Protein AF-A0A2M7BS06-F1 (afdb_monomer)

Solvent-accessible surface area (backbone atoms only — not comparable to full-atom values): 5700 Å² total; per-residue (Å²): 143,81,78,93,76,73,92,83,80,41,84,64,58,52,50,54,50,49,54,50,51,53,50,50,52,52,50,48,50,52,52,51,48,49,60,63,60,63,70,74,77,88,78,79,73,87,76,74,92,60,97,73,67,85,65,60,63,52,39,59,52,53,51,50,53,49,52,52,36,43,75,70,62,78,42,54,73,68,59,48,52,51,54,53,46,60,57,71,75,111

Secondary structure (DSSP, 8-state):
-----STTS-HHHHHHHHHHHHHHHHHHHHHHHHHHHTTSSS-----------THHHHHHHHHHHHHHHHHHTSS-HHHHHHHHHHHH--

Sequence (90 aa):
MYSPMSFWSGGFISLLANILVWGIIIYLVIHIVRKMSGSHHGGCCGMHDHDRTESERDDSYYLNIAKERYAKGEIDKKQFEELKKDLIEK

pLDDT: mean 71.08, std 17.2, range [36.91, 94.69]

Structure (mmCIF, N/CA/C/O backbone):
data_AF-A0A2M7BS06-F1
#
_entry.id   AF-A0A2M7BS06-F1
#
loop_
_atom_site.group_PDB
_atom_site.id
_atom_site.type_symbol
_atom_site.label_atom_id
_atom_site.label_alt_id
_atom_site.label_comp_id
_atom_site.label_asym_id
_atom_site.label_entity_id
_atom_site.label_seq_id
_atom_site.pdbx_PDB_ins_code
_atom_site.Cartn_x
_atom_site.Cartn_y
_atom_site.Cartn_z
_atom_site.occupancy
_atom_site.B_iso_or_equiv
_atom_site.auth_seq_id
_atom_site.auth_comp_id
_atom_site.auth_asym_id
_atom_site.auth_atom_id
_atom_site.pdbx_PDB_model_num
ATOM 1 N N . MET A 1 1 ? 3.620 27.542 -26.958 1.00 44.59 1 MET A N 1
ATOM 2 C CA . MET A 1 1 ? 4.836 26.741 -27.206 1.00 44.59 1 MET A CA 1
ATOM 3 C C . MET A 1 1 ? 4.690 25.394 -26.512 1.00 44.59 1 MET A C 1
ATOM 5 O O . MET A 1 1 ? 5.141 25.233 -25.392 1.00 44.59 1 MET A O 1
ATOM 9 N N . TYR A 1 2 ? 4.026 24.447 -27.165 1.00 50.16 2 TYR A N 1
ATOM 10 C CA . TYR A 1 2 ? 4.177 23.023 -26.878 1.00 50.16 2 TYR A CA 1
ATOM 11 C C . TYR A 1 2 ? 4.306 22.380 -28.250 1.00 50.16 2 TYR A C 1
ATOM 13 O O . TYR A 1 2 ? 3.328 22.301 -28.985 1.00 50.16 2 TYR A O 1
ATOM 21 N N . SER A 1 3 ? 5.533 22.071 -28.657 1.00 51.84 3 SER A N 1
ATOM 22 C CA . SER A 1 3 ? 5.786 21.366 -29.909 1.00 51.84 3 SER A CA 1
ATOM 23 C C . SER A 1 3 ? 5.504 19.883 -29.667 1.00 51.84 3 SER A C 1
ATOM 25 O O . SER A 1 3 ? 6.250 19.278 -28.897 1.00 51.84 3 SER A O 1
ATOM 27 N N . PRO A 1 4 ? 4.498 19.251 -30.303 1.00 56.75 4 PRO A N 1
ATOM 28 C CA . PRO A 1 4 ? 4.379 17.798 -30.315 1.00 56.75 4 PRO A CA 1
ATOM 29 C C . PRO A 1 4 ? 5.371 17.240 -31.345 1.00 56.75 4 PRO A C 1
ATOM 31 O O . PRO A 1 4 ? 5.003 16.624 -32.339 1.00 56.75 4 PRO A O 1
ATOM 34 N N . MET A 1 5 ? 6.654 17.533 -31.157 1.00 55.91 5 MET A N 1
ATOM 35 C CA . MET A 1 5 ? 7.719 16.977 -31.978 1.00 55.91 5 MET A CA 1
ATOM 36 C C . MET A 1 5 ? 8.222 15.721 -31.273 1.00 55.91 5 MET A C 1
ATOM 38 O O . MET A 1 5 ? 8.692 15.813 -30.140 1.00 55.91 5 MET A O 1
ATOM 42 N N . SER A 1 6 ? 8.158 14.585 -31.978 1.00 56.09 6 SER A N 1
ATOM 43 C CA . SER A 1 6 ? 8.938 13.337 -31.787 1.00 56.09 6 SER A CA 1
ATOM 44 C C . SER A 1 6 ? 8.163 12.046 -31.480 1.00 56.09 6 SER A C 1
ATOM 46 O O . SER A 1 6 ? 8.794 11.012 -31.290 1.00 56.09 6 SER A O 1
ATOM 48 N N . PHE A 1 7 ? 6.824 12.015 -31.511 1.00 55.84 7 PHE A N 1
ATOM 49 C CA . PHE A 1 7 ? 6.086 10.758 -31.257 1.00 55.84 7 PHE A CA 1
ATOM 50 C C . PHE A 1 7 ? 6.159 9.727 -32.411 1.00 55.84 7 PHE A C 1
ATOM 52 O O . PHE A 1 7 ? 5.672 8.610 -32.275 1.00 55.84 7 PHE A O 1
ATOM 59 N N . TRP A 1 8 ? 6.778 10.067 -33.549 1.00 54.25 8 TRP A N 1
ATOM 60 C CA . TRP A 1 8 ? 6.677 9.282 -34.786 1.00 54.25 8 TRP A CA 1
ATOM 61 C C . TRP A 1 8 ? 8.026 8.934 -35.442 1.00 54.25 8 TRP A C 1
ATOM 63 O O . TRP A 1 8 ? 8.162 9.025 -36.657 1.00 54.25 8 TRP A O 1
ATOM 73 N N . SER A 1 9 ? 9.048 8.526 -34.678 1.00 53.28 9 SER A N 1
ATOM 74 C CA . SER A 1 9 ? 10.283 7.984 -35.294 1.00 53.28 9 SER A CA 1
ATOM 75 C C . SER A 1 9 ? 10.878 6.728 -34.652 1.00 53.28 9 SER A C 1
ATOM 77 O O . SER A 1 9 ? 11.996 6.346 -34.984 1.00 53.28 9 SER A O 1
ATOM 79 N N . GLY A 1 10 ? 10.151 6.013 -33.790 1.00 59.25 10 GLY A N 1
ATOM 80 C CA . GLY A 1 10 ? 10.722 4.820 -33.164 1.00 59.25 10 GLY A CA 1
ATOM 81 C C . GLY A 1 10 ? 9.696 3.774 -32.791 1.00 59.25 10 GLY A C 1
ATOM 82 O O . GLY A 1 10 ? 9.439 3.617 -31.614 1.00 59.25 10 GLY A O 1
ATOM 83 N N . GLY A 1 11 ? 9.154 3.019 -33.751 1.00 66.75 11 GLY A N 1
ATOM 84 C CA . GLY A 1 11 ? 8.152 1.971 -33.480 1.00 66.75 11 GLY A CA 1
ATOM 85 C C . GLY A 1 11 ? 8.590 0.910 -32.455 1.00 66.75 11 GLY A C 1
ATOM 86 O O . GLY A 1 11 ? 7.767 0.415 -31.696 1.00 66.75 11 GLY A O 1
ATOM 87 N N . PHE A 1 12 ? 9.891 0.610 -32.359 1.00 68.69 12 PHE A N 1
ATOM 88 C CA . PHE A 1 12 ? 10.442 -0.261 -31.310 1.00 68.69 12 PHE A CA 1
ATOM 89 C C . PHE A 1 12 ? 10.765 0.488 -30.011 1.00 68.69 12 PHE A C 1
ATOM 91 O O . PHE A 1 12 ? 10.509 -0.021 -28.923 1.00 68.69 12 PHE A O 1
ATOM 98 N N . ILE A 1 13 ? 11.285 1.713 -30.107 1.00 77.19 13 ILE A N 1
ATOM 99 C CA . ILE A 1 13 ? 11.619 2.547 -28.941 1.00 77.19 13 ILE A CA 1
ATOM 100 C C . ILE A 1 13 ? 10.348 2.959 -28.192 1.00 77.19 13 ILE A C 1
ATOM 102 O O . ILE A 1 13 ? 10.337 2.958 -26.967 1.00 77.19 13 ILE A O 1
ATOM 106 N N . SER A 1 14 ? 9.256 3.239 -28.903 1.00 74.31 14 SER A N 1
ATOM 107 C CA . SER A 1 14 ? 7.951 3.552 -28.327 1.00 74.31 14 SER A CA 1
ATOM 108 C C . SER A 1 14 ? 7.341 2.348 -27.615 1.00 74.31 14 SER A C 1
ATOM 110 O O . SER A 1 14 ?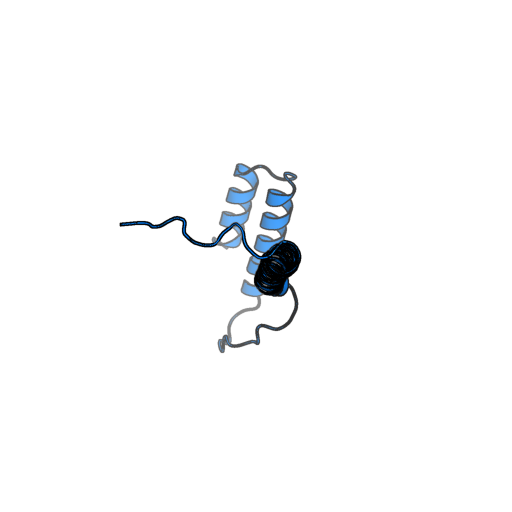 6.748 2.524 -26.557 1.00 74.31 14 SER A O 1
ATOM 112 N N . LEU A 1 15 ? 7.516 1.128 -28.141 1.00 79.44 15 LEU A N 1
ATOM 113 C CA . LEU A 1 15 ? 7.076 -0.101 -27.470 1.00 79.44 15 LEU A CA 1
ATOM 114 C C . LEU A 1 15 ? 7.881 -0.364 -26.196 1.00 79.44 15 LEU A C 1
ATOM 116 O O . LEU A 1 15 ? 7.300 -0.623 -25.144 1.00 79.44 15 LEU A O 1
ATOM 120 N N . LEU A 1 16 ? 9.207 -0.232 -26.263 1.00 83.25 16 LEU A N 1
ATOM 121 C CA . LEU A 1 16 ? 10.076 -0.388 -25.096 1.00 83.25 16 LEU A CA 1
ATOM 122 C C . LEU A 1 16 ? 9.794 0.681 -24.032 1.00 83.25 16 LEU A C 1
ATOM 124 O O . LEU A 1 16 ? 9.679 0.354 -22.853 1.00 83.25 16 LEU A O 1
ATOM 128 N N . ALA A 1 17 ? 9.614 1.939 -24.439 1.00 83.94 17 ALA A N 1
ATOM 129 C CA . ALA A 1 17 ? 9.235 3.025 -23.543 1.00 83.94 17 ALA A CA 1
ATOM 130 C C . ALA A 1 17 ? 7.849 2.795 -22.923 1.00 83.94 17 ALA A C 1
ATOM 132 O O . ALA A 1 17 ? 7.670 3.042 -21.735 1.00 83.94 17 ALA A O 1
ATOM 133 N N . ASN A 1 18 ? 6.881 2.275 -23.682 1.00 85.50 18 ASN A N 1
ATOM 134 C CA . ASN A 1 18 ? 5.551 1.959 -23.165 1.00 85.50 18 ASN A CA 1
ATOM 135 C C . ASN A 1 18 ? 5.610 0.855 -22.098 1.00 85.50 18 ASN A C 1
ATOM 137 O O . ASN A 1 18 ? 5.080 1.041 -21.004 1.00 85.50 18 ASN A O 1
ATOM 141 N N . ILE A 1 19 ? 6.325 -0.241 -22.370 1.00 89.75 19 ILE A N 1
ATOM 142 C CA . ILE A 1 19 ? 6.525 -1.333 -21.405 1.00 89.75 19 ILE A CA 1
ATOM 143 C C . ILE A 1 19 ? 7.266 -0.832 -20.159 1.00 89.75 19 ILE A C 1
ATOM 145 O O . ILE A 1 19 ? 6.883 -1.182 -19.045 1.00 89.75 19 ILE A O 1
ATOM 149 N N . LEU A 1 20 ? 8.279 0.025 -20.320 1.00 91.62 20 LEU A N 1
ATOM 1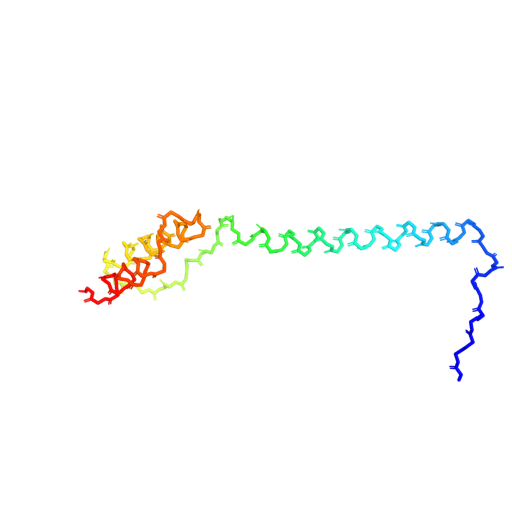50 C CA . LEU A 1 20 ? 8.985 0.645 -19.196 1.00 91.62 20 LEU A CA 1
ATOM 151 C C . LEU A 1 20 ? 8.060 1.520 -18.344 1.00 91.62 20 LEU A C 1
ATOM 153 O O . LEU A 1 20 ? 8.072 1.401 -17.121 1.00 91.62 20 LEU A O 1
ATOM 157 N N . VAL A 1 21 ? 7.233 2.362 -18.967 1.00 89.44 21 VAL A N 1
ATOM 158 C CA . VAL A 1 21 ? 6.279 3.228 -18.258 1.00 89.44 21 VAL A CA 1
ATOM 159 C C . VAL A 1 21 ? 5.268 2.391 -17.474 1.00 89.44 21 VAL A C 1
ATOM 161 O O . VAL A 1 21 ? 5.080 2.627 -16.281 1.00 89.44 21 VAL A O 1
ATOM 164 N N . TRP A 1 22 ? 4.671 1.368 -18.091 1.00 92.44 22 TRP A N 1
ATOM 165 C CA . TRP A 1 22 ? 3.748 0.463 -17.399 1.00 92.44 22 TRP A CA 1
ATOM 166 C C . TRP A 1 22 ? 4.433 -0.351 -16.297 1.00 92.44 22 TRP A C 1
ATOM 168 O O . TRP A 1 22 ? 3.869 -0.502 -15.214 1.00 92.44 22 TRP A O 1
ATOM 178 N N . GLY A 1 23 ? 5.663 -0.818 -16.522 1.00 94.38 23 GLY A N 1
ATOM 179 C CA . GLY A 1 23 ? 6.460 -1.520 -15.516 1.00 94.38 23 GLY A CA 1
ATOM 180 C C . GLY A 1 23 ? 6.742 -0.654 -14.287 1.00 94.38 23 GLY A C 1
ATOM 181 O O . GLY A 1 23 ? 6.580 -1.120 -13.159 1.00 94.38 23 GLY A O 1
ATOM 182 N N . ILE A 1 24 ? 7.082 0.623 -14.490 1.00 94.31 24 ILE A N 1
ATOM 183 C CA . ILE A 1 24 ? 7.277 1.594 -13.404 1.00 94.31 24 ILE A CA 1
ATOM 184 C C . ILE A 1 24 ? 5.964 1.845 -12.662 1.00 94.31 24 ILE A C 1
ATOM 186 O O . ILE A 1 24 ? 5.967 1.848 -11.434 1.00 94.31 24 ILE A O 1
ATOM 190 N N . ILE A 1 25 ? 4.845 2.017 -13.372 1.00 93.81 25 ILE A N 1
ATOM 191 C CA . ILE A 1 25 ? 3.528 2.219 -12.750 1.00 93.81 25 ILE A CA 1
ATOM 192 C C . ILE A 1 25 ? 3.172 1.026 -11.854 1.00 93.81 25 ILE A C 1
ATOM 194 O O . ILE A 1 25 ? 2.841 1.220 -10.685 1.00 93.81 25 ILE A O 1
ATOM 198 N N . ILE A 1 26 ? 3.300 -0.203 -12.361 1.00 94.19 26 ILE A N 1
ATOM 199 C CA . ILE A 1 26 ? 3.019 -1.426 -11.595 1.00 94.19 26 ILE A CA 1
ATOM 200 C C . ILE A 1 26 ? 3.962 -1.540 -10.393 1.00 94.19 26 ILE A C 1
ATOM 202 O O . ILE A 1 26 ? 3.509 -1.798 -9.278 1.00 94.19 26 ILE A O 1
ATOM 206 N N . TYR A 1 27 ? 5.260 -1.297 -10.587 1.00 94.69 27 TYR A N 1
ATOM 207 C CA . TYR A 1 27 ? 6.241 -1.290 -9.503 1.00 94.69 27 TYR A CA 1
ATOM 208 C C . TYR A 1 27 ? 5.879 -0.275 -8.412 1.00 94.69 27 TYR A C 1
ATOM 210 O O . TYR A 1 27 ? 5.929 -0.601 -7.226 1.00 94.69 27 TYR A O 1
ATOM 218 N N . LEU A 1 28 ? 5.477 0.938 -8.799 1.00 91.12 28 LEU A N 1
ATOM 219 C CA . LEU A 1 28 ? 5.116 2.012 -7.878 1.00 91.12 28 LEU A CA 1
ATOM 220 C C . LEU A 1 28 ? 3.848 1.660 -7.094 1.00 91.12 28 LEU A C 1
ATOM 222 O O . LEU A 1 28 ? 3.830 1.827 -5.876 1.00 91.12 28 LEU A O 1
ATOM 226 N N . VAL A 1 29 ? 2.837 1.090 -7.756 1.00 92.62 29 VAL A N 1
ATOM 227 C CA . VAL A 1 29 ? 1.623 0.572 -7.106 1.00 92.62 29 VAL A CA 1
ATOM 228 C C . VAL A 1 29 ? 1.972 -0.535 -6.113 1.00 92.62 29 VAL A C 1
ATOM 230 O O . VAL A 1 29 ? 1.568 -0.444 -4.958 1.00 92.62 29 VAL A O 1
ATOM 233 N N . ILE A 1 30 ? 2.772 -1.535 -6.498 1.00 90.94 30 ILE A N 1
ATOM 234 C CA . ILE A 1 30 ? 3.194 -2.615 -5.590 1.00 90.94 30 ILE A CA 1
ATOM 235 C C . ILE A 1 30 ? 4.014 -2.060 -4.427 1.00 90.94 30 ILE A C 1
ATOM 237 O O . ILE A 1 30 ? 3.824 -2.487 -3.297 1.00 90.94 30 ILE A O 1
ATOM 241 N N . HIS A 1 31 ? 4.916 -1.111 -4.659 1.00 89.44 31 HIS A N 1
ATOM 242 C CA . HIS A 1 31 ? 5.734 -0.512 -3.607 1.00 89.44 31 HIS A CA 1
ATOM 243 C C . HIS A 1 31 ? 4.888 0.306 -2.619 1.00 89.44 31 HIS A C 1
ATOM 245 O O . HIS A 1 31 ? 5.087 0.209 -1.408 1.00 89.44 31 HIS A O 1
ATOM 251 N N . ILE A 1 32 ? 3.920 1.075 -3.123 1.00 86.50 32 ILE A N 1
ATOM 252 C CA . ILE A 1 32 ? 2.962 1.833 -2.314 1.00 86.50 32 ILE A CA 1
ATOM 253 C C . ILE A 1 32 ? 2.063 0.884 -1.522 1.00 86.50 32 ILE A C 1
ATOM 255 O O . ILE A 1 32 ? 1.957 1.022 -0.304 1.00 86.50 32 ILE A O 1
ATOM 259 N N . VAL A 1 33 ? 1.470 -0.111 -2.186 1.00 86.25 33 VAL A N 1
ATOM 260 C CA . VAL A 1 33 ? 0.651 -1.134 -1.536 1.00 86.25 33 VAL A CA 1
ATOM 261 C C . VAL A 1 33 ? 1.486 -1.888 -0.519 1.00 86.25 33 VAL A C 1
ATOM 263 O O . VAL A 1 33 ? 1.017 -2.035 0.586 1.00 86.25 33 VAL A O 1
ATOM 266 N N . ARG A 1 34 ? 2.735 -2.267 -0.797 1.00 78.31 34 ARG A N 1
ATOM 267 C CA . ARG A 1 34 ? 3.603 -2.983 0.152 1.00 78.31 34 ARG A CA 1
ATOM 268 C C . ARG A 1 34 ? 4.023 -2.128 1.346 1.00 78.31 34 ARG A C 1
ATOM 270 O O . ARG A 1 34 ? 4.193 -2.667 2.434 1.00 78.31 34 ARG A O 1
ATOM 277 N N . LYS A 1 35 ? 4.143 -0.806 1.183 1.00 70.50 35 LYS A N 1
ATOM 278 C CA . LYS A 1 35 ? 4.324 0.125 2.310 1.00 70.50 35 LYS A CA 1
ATOM 279 C C . LYS A 1 35 ? 3.045 0.315 3.126 1.00 70.50 35 LYS A C 1
ATOM 281 O O . LYS A 1 35 ? 3.132 0.418 4.342 1.00 70.50 35 LYS A O 1
ATOM 286 N N . MET A 1 36 ? 1.877 0.330 2.486 1.00 61.84 36 MET A N 1
ATOM 287 C CA . MET A 1 36 ? 0.589 0.446 3.181 1.00 61.84 36 MET A CA 1
ATOM 288 C C . MET A 1 36 ? 0.117 -0.885 3.796 1.00 61.84 36 MET A C 1
ATOM 290 O O . MET A 1 36 ? -0.450 -0.899 4.881 1.00 61.84 36 MET A O 1
ATOM 294 N N . SER A 1 37 ? 0.398 -2.016 3.153 1.00 57.03 37 SER A N 1
ATOM 295 C CA . SER A 1 37 ? 0.030 -3.374 3.564 1.00 57.03 37 SER A CA 1
ATOM 296 C C . SER A 1 37 ? 1.066 -3.998 4.494 1.00 57.03 37 SER A C 1
ATOM 298 O O . SER A 1 37 ? 0.735 -4.893 5.260 1.00 57.03 37 SER A O 1
ATOM 300 N N . GLY A 1 38 ? 2.308 -3.505 4.480 1.00 51.72 38 GLY A N 1
ATOM 301 C CA . GLY A 1 38 ? 3.320 -3.803 5.495 1.00 51.72 38 GLY A CA 1
ATOM 302 C C . GLY A 1 38 ? 3.059 -3.115 6.838 1.00 51.72 38 GLY A C 1
ATOM 303 O O . GLY A 1 38 ? 3.849 -3.280 7.760 1.00 51.72 38 GLY A O 1
ATOM 304 N N . SER A 1 39 ? 1.967 -2.353 6.970 1.00 51.66 39 SER A N 1
ATOM 305 C CA . SER A 1 39 ? 1.613 -1.667 8.217 1.00 51.66 39 SER A CA 1
ATOM 306 C C . SER A 1 39 ? 0.756 -2.508 9.169 1.00 51.66 39 SER A C 1
ATOM 308 O O . SER A 1 39 ? 0.476 -2.061 10.272 1.00 51.66 39 SER A O 1
ATOM 310 N N . HIS A 1 40 ? 0.403 -3.749 8.816 1.00 53.66 40 HIS A N 1
ATOM 311 C CA . HIS A 1 40 ? -0.290 -4.665 9.727 1.00 53.66 40 HIS A CA 1
ATOM 312 C C . HIS A 1 40 ? 0.300 -6.079 9.665 1.00 53.66 40 HIS A C 1
ATOM 314 O O . HIS A 1 40 ? -0.331 -6.981 9.131 1.00 53.66 40 HIS A O 1
ATOM 320 N N . HIS A 1 41 ? 1.512 -6.272 10.196 1.00 52.19 41 HIS A N 1
ATOM 321 C CA . HIS A 1 41 ? 1.752 -7.187 11.324 1.00 52.19 41 HIS A CA 1
ATOM 322 C C . HIS A 1 41 ? 3.235 -7.169 11.731 1.00 52.19 41 HIS A C 1
ATOM 324 O O . HIS A 1 41 ? 4.106 -7.493 10.931 1.00 52.19 41 HIS A O 1
ATOM 330 N N . GLY A 1 42 ? 3.493 -6.865 13.005 1.00 48.72 42 GLY A N 1
ATOM 331 C CA . GLY A 1 42 ? 4.705 -7.299 13.699 1.00 48.72 42 GLY A CA 1
ATOM 332 C C . GLY A 1 42 ? 5.797 -6.243 13.846 1.00 48.72 42 GLY A C 1
ATOM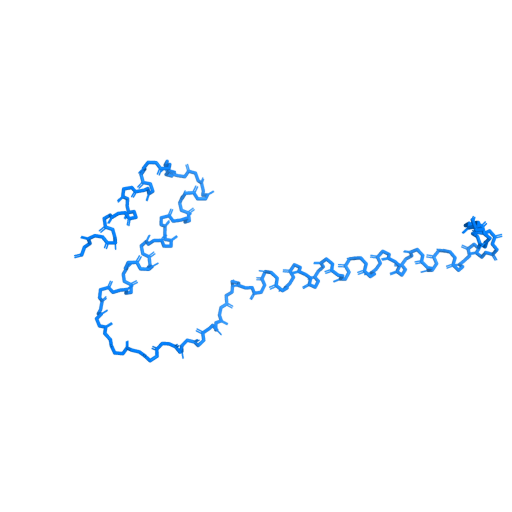 333 O O . GLY A 1 42 ? 6.699 -6.159 13.023 1.00 48.72 42 GLY A O 1
ATOM 334 N N . GLY A 1 43 ? 5.769 -5.516 14.965 1.00 49.00 43 GLY A N 1
ATOM 335 C CA . GLY A 1 43 ? 6.978 -4.886 15.496 1.00 49.00 43 GLY A CA 1
ATOM 336 C C . GLY A 1 43 ? 7.000 -3.365 15.485 1.00 49.00 43 GLY A C 1
ATOM 337 O O . GLY A 1 43 ? 8.003 -2.778 15.100 1.00 49.00 43 GLY A O 1
ATOM 338 N N . CYS A 1 44 ? 5.960 -2.713 16.004 1.00 36.91 44 CYS A N 1
ATOM 339 C CA . CYS A 1 44 ? 6.270 -1.544 16.816 1.00 36.91 44 CYS A CA 1
ATOM 340 C C . CYS A 1 44 ? 6.638 -2.075 18.198 1.00 36.91 44 CYS A C 1
ATOM 342 O O . CYS A 1 44 ? 5.766 -2.410 18.998 1.00 36.91 44 CYS A O 1
ATOM 344 N N . CYS A 1 45 ? 7.945 -2.152 18.459 1.00 40.84 45 CYS A N 1
ATOM 345 C CA . CYS A 1 45 ? 8.468 -1.811 19.773 1.00 40.84 45 CYS A CA 1
ATOM 346 C C . CYS A 1 45 ? 7.616 -0.630 20.286 1.00 40.84 45 CYS A C 1
ATOM 348 O O . CYS A 1 45 ? 7.479 0.386 19.610 1.00 40.84 45 CYS A O 1
ATOM 350 N N . GLY A 1 46 ? 6.887 -0.789 21.384 1.00 44.84 46 GLY A N 1
ATOM 351 C CA . GLY A 1 46 ? 7.541 -1.070 22.650 1.00 44.84 46 GLY A CA 1
ATOM 352 C C . GLY A 1 46 ? 8.399 0.139 23.007 1.00 44.84 46 GLY A C 1
ATOM 353 O O . GLY A 1 46 ? 9.596 0.002 23.199 1.00 44.84 46 GLY A O 1
ATOM 354 N N . MET A 1 47 ? 7.800 1.329 22.959 1.00 44.19 47 MET A N 1
ATOM 355 C CA . MET A 1 47 ? 8.345 2.532 23.572 1.00 44.19 47 MET A CA 1
ATOM 356 C C . MET A 1 47 ? 7.186 3.423 24.035 1.00 44.19 47 MET A C 1
ATOM 358 O O . MET A 1 47 ? 7.039 4.566 23.622 1.00 44.19 47 MET A O 1
ATOM 362 N N . HIS A 1 48 ? 6.328 2.865 24.884 1.00 38.72 48 HIS A N 1
ATOM 363 C CA . HIS A 1 48 ? 5.862 3.637 26.025 1.00 38.72 48 HIS A CA 1
ATOM 364 C C . HIS A 1 48 ? 6.479 2.977 27.251 1.00 38.72 48 HIS A C 1
ATOM 366 O O . HIS A 1 48 ? 5.970 1.994 27.782 1.00 38.72 48 HIS A O 1
ATOM 372 N N . ASP A 1 49 ? 7.632 3.514 27.642 1.00 48.25 49 ASP A N 1
ATOM 373 C CA . ASP A 1 49 ? 7.962 3.661 29.051 1.00 48.25 49 ASP A CA 1
ATOM 374 C C . ASP A 1 49 ? 6.775 4.358 29.719 1.00 48.25 49 ASP A C 1
ATOM 376 O O . ASP A 1 49 ? 6.612 5.573 29.630 1.00 48.25 49 ASP A O 1
ATOM 380 N N . HIS A 1 50 ? 5.883 3.564 30.293 1.00 38.72 50 HIS A N 1
ATOM 381 C CA . HIS A 1 50 ? 5.124 3.940 31.467 1.00 38.72 50 HIS A CA 1
ATOM 382 C C . HIS A 1 50 ? 4.505 2.670 32.040 1.00 38.72 50 HIS A C 1
ATOM 384 O O . HIS A 1 50 ? 3.466 2.183 31.611 1.00 38.72 50 HIS A O 1
ATOM 390 N N . ASP A 1 51 ? 5.208 2.112 33.018 1.00 49.38 51 ASP A N 1
ATOM 391 C CA . ASP A 1 51 ? 4.620 1.779 34.309 1.00 49.38 51 ASP A CA 1
ATOM 392 C C . ASP A 1 51 ? 3.214 2.397 34.467 1.00 49.38 51 ASP A C 1
ATOM 394 O O . ASP A 1 51 ? 3.116 3.617 34.661 1.00 49.38 51 ASP A O 1
ATOM 398 N N . ARG A 1 52 ? 2.160 1.588 34.244 1.00 45.94 52 ARG A N 1
ATOM 399 C CA . ARG A 1 52 ? 0.801 1.716 34.807 1.00 45.94 52 ARG A CA 1
ATOM 400 C C . ARG A 1 52 ? -0.182 0.676 34.242 1.00 45.94 52 ARG A C 1
ATOM 402 O O . ARG A 1 52 ? -0.434 0.597 33.049 1.00 45.94 52 ARG A O 1
ATOM 409 N N . THR A 1 53 ? -0.753 -0.078 35.182 1.00 44.28 53 THR A N 1
ATOM 410 C CA . THR A 1 53 ? -2.136 -0.590 35.224 1.00 44.28 53 THR A CA 1
ATOM 411 C C . THR A 1 53 ? -2.632 -1.545 34.127 1.00 44.28 53 THR A C 1
ATOM 413 O O . THR A 1 53 ? -2.887 -1.198 32.982 1.00 44.28 53 THR A O 1
ATOM 416 N N . GLU A 1 54 ? -2.890 -2.775 34.571 1.00 53.03 54 GLU A N 1
ATOM 417 C CA . GLU A 1 54 ? -3.497 -3.925 33.890 1.00 53.03 54 GLU A CA 1
ATOM 418 C C . GLU A 1 54 ? -4.821 -3.646 33.141 1.00 53.03 54 GLU A C 1
ATOM 420 O O . GLU A 1 54 ? -5.171 -4.424 32.260 1.00 53.03 54 GLU A O 1
ATOM 425 N N . SER A 1 55 ? -5.510 -2.532 33.414 1.00 54.78 55 SER A N 1
ATOM 426 C CA . SER A 1 55 ? -6.787 -2.159 32.786 1.00 54.78 55 SER A CA 1
ATOM 427 C C . SER A 1 55 ? -6.669 -1.697 31.327 1.00 54.78 55 SER A C 1
ATOM 429 O O . SER A 1 55 ? -7.532 -2.006 30.517 1.00 54.78 55 SER A O 1
ATOM 431 N N . GLU A 1 56 ? -5.579 -1.030 30.938 1.00 52.88 56 GLU A N 1
ATOM 432 C CA . GLU A 1 56 ? -5.500 -0.336 29.635 1.00 52.88 56 GLU A CA 1
ATOM 433 C C . GLU A 1 56 ? -5.241 -1.292 28.444 1.00 52.88 56 GLU A C 1
ATOM 435 O O . GLU A 1 56 ? -5.541 -1.001 27.276 1.00 52.88 56 GLU A O 1
ATOM 440 N N . ARG A 1 57 ? -4.704 -2.489 28.732 1.00 56.62 57 ARG A N 1
ATOM 441 C CA . ARG A 1 57 ? -4.544 -3.561 27.730 1.00 56.62 57 ARG A CA 1
ATOM 442 C C . ARG A 1 57 ? -5.885 -4.113 27.271 1.00 56.62 57 ARG A C 1
ATOM 444 O O . ARG A 1 57 ? -6.040 -4.414 26.088 1.00 56.62 57 ARG A O 1
ATOM 451 N N . ASP A 1 58 ? -6.831 -4.217 28.192 1.00 62.22 58 ASP A N 1
ATOM 452 C CA . ASP A 1 58 ? -8.157 -4.739 27.914 1.00 62.22 58 ASP A CA 1
ATOM 453 C C . ASP A 1 58 ? -8.921 -3.764 27.015 1.00 62.22 58 ASP A C 1
ATOM 455 O O . ASP A 1 58 ? -9.405 -4.161 25.954 1.00 62.22 58 ASP A O 1
ATOM 459 N N . ASP A 1 59 ? -8.923 -2.472 27.336 1.00 65.19 59 ASP A N 1
ATOM 460 C CA . ASP A 1 59 ? -9.687 -1.468 26.584 1.00 65.19 59 ASP A CA 1
ATOM 461 C C . ASP A 1 59 ? -9.215 -1.348 25.128 1.00 65.19 59 ASP A C 1
ATOM 463 O O . ASP A 1 59 ? -10.017 -1.344 24.188 1.00 65.19 59 ASP A O 1
ATOM 467 N N . SER A 1 60 ? -7.897 -1.337 24.9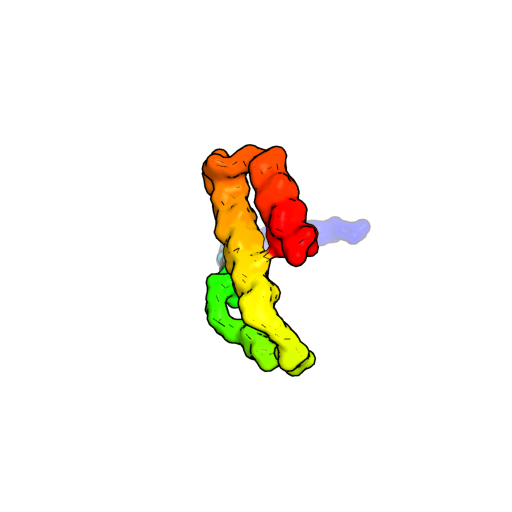10 1.00 70.69 60 SER A N 1
ATOM 468 C CA . SER A 1 60 ? -7.321 -1.308 23.558 1.00 70.69 60 SER A CA 1
ATOM 469 C C . SER A 1 60 ? -7.621 -2.582 22.755 1.00 70.69 60 SER A C 1
ATOM 471 O O . SER A 1 60 ? -7.847 -2.512 21.540 1.00 70.69 60 SER A O 1
ATOM 473 N N . TYR A 1 61 ? -7.686 -3.741 23.413 1.00 76.19 61 TYR A N 1
ATOM 474 C CA . TYR A 1 61 ? -8.075 -5.009 22.799 1.00 76.19 61 TYR A CA 1
ATOM 475 C C .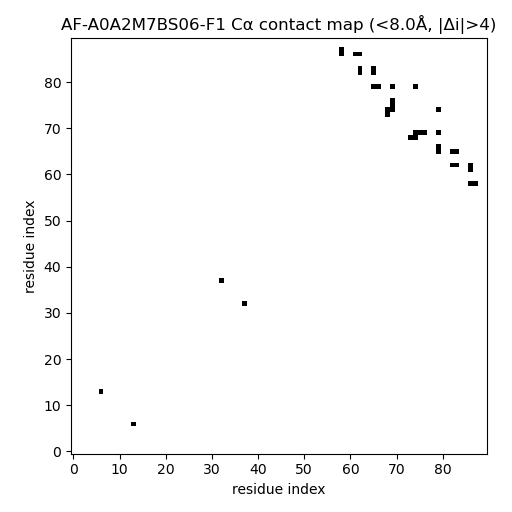 TYR A 1 61 ? -9.571 -5.040 22.441 1.00 76.19 61 TYR A C 1
ATOM 477 O O . TYR A 1 61 ? -9.925 -5.334 21.293 1.00 76.19 61 TYR A O 1
ATOM 485 N N . TYR A 1 62 ? -10.454 -4.656 23.366 1.00 78.56 62 TYR A N 1
ATOM 486 C CA . TYR A 1 62 ? -11.902 -4.620 23.140 1.00 78.56 62 TYR A CA 1
ATOM 487 C C . TYR A 1 62 ? -12.302 -3.600 22.060 1.00 78.56 62 TYR A C 1
ATOM 489 O O . TYR A 1 62 ? -13.141 -3.905 21.205 1.00 78.56 62 TYR A O 1
ATOM 497 N N . LEU A 1 63 ? -11.655 -2.429 22.012 1.00 81.75 63 LEU A N 1
ATOM 498 C CA . LEU A 1 63 ? -11.882 -1.427 20.961 1.00 81.75 63 LEU A CA 1
ATOM 499 C C . LEU A 1 63 ? -11.484 -1.931 19.566 1.00 81.75 63 LEU A C 1
ATOM 501 O O . LEU A 1 63 ? -12.152 -1.610 18.576 1.00 81.75 63 LEU A O 1
ATOM 505 N N . ASN A 1 64 ? -10.419 -2.731 19.468 1.00 81.75 64 ASN A N 1
ATOM 506 C CA . ASN A 1 64 ? -10.004 -3.329 18.199 1.00 81.75 64 ASN A CA 1
ATOM 507 C C . ASN A 1 64 ? -11.022 -4.363 17.699 1.00 81.75 64 ASN A C 1
ATOM 509 O O . ASN A 1 64 ? -11.381 -4.330 16.520 1.00 81.75 64 ASN A O 1
ATOM 513 N N . ILE A 1 65 ? -11.566 -5.198 18.591 1.00 85.50 65 ILE A N 1
ATOM 514 C CA . ILE A 1 65 ? -12.639 -6.147 18.248 1.00 85.50 65 ILE A CA 1
ATOM 515 C C . ILE A 1 65 ? -13.897 -5.403 17.784 1.00 85.50 65 ILE A C 1
ATOM 517 O O . ILE A 1 65 ? -14.499 -5.768 16.771 1.00 85.50 65 ILE A O 1
ATOM 521 N N . ALA A 1 66 ? -14.288 -4.338 18.489 1.00 85.06 66 ALA A N 1
ATOM 522 C CA . ALA A 1 66 ? -15.444 -3.525 18.117 1.00 85.06 66 ALA A CA 1
ATOM 523 C C . ALA A 1 66 ? -15.279 -2.918 16.714 1.00 85.06 66 ALA A C 1
ATOM 525 O O . ALA A 1 66 ? -16.193 -2.979 15.890 1.00 85.06 66 ALA A O 1
ATOM 526 N N . LYS A 1 67 ? -14.090 -2.388 16.403 1.00 83.56 67 LYS A N 1
ATOM 527 C CA . LYS A 1 67 ? -13.777 -1.828 15.082 1.00 83.56 67 LYS A CA 1
ATOM 528 C C . LYS A 1 67 ? -13.829 -2.891 13.982 1.00 83.56 67 LYS A C 1
ATOM 530 O O . LYS A 1 67 ? -14.348 -2.615 12.901 1.00 83.56 67 LYS A O 1
ATOM 535 N N . GLU A 1 68 ? -13.325 -4.094 14.251 1.00 84.38 68 GLU A N 1
ATOM 536 C CA . GLU A 1 68 ? -13.361 -5.201 13.292 1.00 84.38 68 GLU A CA 1
ATOM 537 C C . GLU A 1 68 ? -14.802 -5.614 12.960 1.00 84.38 68 GLU A C 1
ATOM 539 O O . GLU A 1 68 ? -15.153 -5.735 11.785 1.00 84.38 68 GLU A O 1
ATOM 544 N N . ARG A 1 69 ? -15.666 -5.758 13.972 1.00 84.75 69 ARG A N 1
ATOM 545 C CA . ARG A 1 69 ? -17.082 -6.111 13.766 1.00 84.75 69 ARG A CA 1
ATOM 546 C C . ARG A 1 69 ? -17.867 -5.009 13.058 1.00 84.75 69 ARG A C 1
ATOM 548 O O . ARG A 1 69 ? -18.725 -5.309 12.232 1.00 84.75 69 ARG A O 1
ATOM 555 N N . TYR A 1 70 ? -17.544 -3.743 13.326 1.00 84.50 70 TYR A N 1
ATOM 556 C CA . TYR A 1 70 ? -18.133 -2.607 12.614 1.00 84.50 70 TYR A CA 1
ATOM 557 C C . TYR A 1 70 ? -17.749 -2.617 11.129 1.00 84.50 70 TYR A C 1
ATOM 559 O O . TYR A 1 70 ? -18.606 -2.442 10.267 1.00 84.50 70 TYR A O 1
ATOM 567 N N . ALA A 1 71 ? -16.481 -2.899 10.810 1.00 86.38 71 ALA A N 1
ATOM 568 C CA . ALA A 1 71 ? -16.020 -3.018 9.426 1.00 86.38 71 ALA A CA 1
ATOM 569 C C . ALA A 1 71 ? -16.657 -4.208 8.686 1.00 86.38 71 ALA A C 1
ATOM 571 O O . ALA A 1 71 ? -16.896 -4.124 7.482 1.00 86.38 71 ALA A O 1
ATOM 572 N N . LYS A 1 72 ? -16.962 -5.297 9.404 1.00 86.56 72 LYS A N 1
ATOM 573 C CA . LYS A 1 72 ? -17.725 -6.442 8.880 1.00 86.56 72 LYS A CA 1
ATOM 574 C C . LYS A 1 72 ? -19.229 -6.163 8.737 1.00 86.56 72 LYS A C 1
ATOM 576 O O . LYS A 1 72 ? -19.915 -6.940 8.083 1.00 86.56 72 LYS A O 1
ATOM 581 N N . GLY A 1 73 ? -19.740 -5.075 9.322 1.00 86.31 73 GLY A N 1
ATOM 582 C CA . GLY A 1 73 ? -21.171 -4.752 9.354 1.00 86.31 73 GLY A CA 1
ATOM 583 C C . GLY A 1 73 ? -21.987 -5.624 10.316 1.00 86.31 73 GLY A C 1
ATOM 584 O O . GLY A 1 73 ? -23.209 -5.650 10.223 1.00 86.31 73 GLY A O 1
ATOM 585 N N . GLU A 1 74 ? -21.326 -6.344 11.228 1.00 87.62 74 GLU A N 1
ATOM 586 C CA . GLU A 1 74 ? -21.976 -7.199 12.233 1.00 87.62 74 GLU A CA 1
ATOM 587 C C . GLU A 1 74 ? -22.603 -6.384 13.372 1.00 87.62 74 GLU A C 1
ATOM 589 O O . GLU A 1 74 ? -23.516 -6.858 14.044 1.00 87.62 74 GLU A O 1
ATOM 594 N N . ILE A 1 75 ? -22.111 -5.161 13.588 1.00 85.69 75 ILE A N 1
ATOM 595 C CA . ILE A 1 75 ? -22.632 -4.223 14.583 1.00 85.69 75 ILE A CA 1
ATOM 596 C C . ILE A 1 75 ? -22.999 -2.897 13.920 1.00 85.69 75 ILE A C 1
ATOM 598 O O . ILE A 1 75 ? -22.299 -2.410 13.030 1.00 85.69 75 ILE A O 1
ATOM 602 N N . ASP A 1 76 ? -24.092 -2.299 14.386 1.00 85.44 76 ASP A N 1
ATOM 603 C CA . ASP A 1 76 ? -24.517 -0.972 13.947 1.00 85.44 76 ASP A CA 1
ATOM 604 C C . ASP A 1 76 ? -23.656 0.129 14.592 1.00 85.44 76 ASP A C 1
ATOM 606 O O . ASP A 1 76 ? -23.084 -0.045 15.674 1.00 85.44 76 ASP A O 1
ATOM 610 N N . LYS A 1 77 ? -23.600 1.305 13.957 1.00 82.44 77 LYS A N 1
ATOM 611 C CA . LYS A 1 77 ? -22.868 2.476 14.468 1.00 82.44 77 LYS A CA 1
ATOM 612 C C . LYS A 1 77 ? -23.265 2.836 15.904 1.00 82.44 77 LYS A C 1
ATOM 614 O O . LYS A 1 77 ? -22.398 3.237 16.679 1.00 82.44 77 LYS A O 1
ATOM 619 N N . LYS A 1 78 ? -24.541 2.672 16.274 1.00 84.06 78 LYS A N 1
ATOM 620 C CA . LYS A 1 78 ? -25.019 2.950 17.640 1.00 84.06 78 LYS A CA 1
ATOM 621 C C . LYS A 1 78 ? -24.383 2.016 18.672 1.00 84.06 78 LYS A C 1
ATOM 623 O O . LYS A 1 78 ? -23.876 2.484 19.683 1.00 84.06 78 LYS A O 1
ATOM 628 N N . GLN A 1 79 ? -24.333 0.720 18.366 1.00 81.62 79 GLN A N 1
ATOM 629 C CA . GLN A 1 79 ? -23.725 -0.288 19.239 1.00 81.62 79 GLN A CA 1
ATOM 630 C C . GLN A 1 79 ? -22.213 -0.085 19.374 1.00 81.62 79 GLN A C 1
ATOM 632 O O . GLN A 1 79 ? -21.658 -0.264 20.454 1.00 81.62 79 GLN A O 1
ATOM 637 N N . PHE A 1 80 ? -21.540 0.335 18.298 1.00 86.19 80 PHE A N 1
ATOM 638 C CA . PHE A 1 80 ? -20.116 0.670 18.345 1.00 86.19 80 PHE A CA 1
ATOM 639 C C . PHE A 1 80 ? -19.826 1.867 19.266 1.00 86.19 80 PHE A C 1
ATOM 641 O O . PHE A 1 80 ? -18.848 1.856 20.013 1.00 86.19 80 PHE A O 1
ATOM 648 N N . GLU A 1 81 ? -20.666 2.903 19.224 1.00 84.06 81 GLU A N 1
ATOM 649 C CA . GLU A 1 81 ? -20.495 4.092 20.064 1.00 84.06 81 GLU A CA 1
ATOM 650 C C . GLU A 1 81 ? -20.767 3.819 21.544 1.00 84.06 81 GLU A C 1
ATOM 652 O O . GLU A 1 81 ? -20.046 4.351 22.387 1.00 84.06 81 GLU A O 1
ATOM 657 N N . GLU A 1 82 ? -21.756 2.983 21.863 1.00 84.81 82 GLU A N 1
ATOM 658 C CA . GLU A 1 82 ? -22.022 2.539 23.237 1.00 84.81 82 GLU A CA 1
ATOM 659 C C . GLU A 1 82 ? -20.840 1.745 23.800 1.00 84.81 82 GLU A C 1
ATOM 661 O O . GLU A 1 82 ? -20.327 2.096 24.861 1.00 84.81 82 GLU A O 1
ATOM 666 N N . LEU A 1 83 ? -20.329 0.762 23.048 1.00 82.69 83 LEU A N 1
ATOM 667 C CA . LEU A 1 83 ? -19.177 -0.039 23.473 1.00 82.69 83 LEU A CA 1
ATOM 668 C C . LEU A 1 83 ? -17.931 0.826 23.683 1.00 82.69 83 LEU A C 1
ATOM 670 O O . LEU A 1 83 ? -17.184 0.645 24.636 1.00 82.69 83 LEU A O 1
ATOM 674 N N . LYS A 1 84 ? -17.704 1.794 22.791 1.00 82.19 84 LYS A N 1
ATOM 675 C CA . LYS A 1 84 ? -16.571 2.711 22.905 1.00 82.19 84 LYS A CA 1
ATOM 676 C C . LYS A 1 84 ? -16.666 3.589 24.155 1.00 82.19 84 LYS A C 1
ATOM 678 O O . LYS A 1 84 ? -15.633 3.876 24.745 1.00 82.19 84 LYS A O 1
ATOM 683 N N . LYS A 1 85 ? -17.863 4.054 24.522 1.00 83.00 85 LYS A N 1
ATOM 684 C CA . LYS A 1 85 ? -18.061 4.862 25.734 1.00 83.00 85 LYS A CA 1
ATOM 685 C C . LYS A 1 85 ? -17.843 4.028 26.989 1.00 83.00 85 LYS A C 1
ATOM 687 O O . LYS A 1 85 ? -17.085 4.454 27.843 1.00 83.00 85 LYS A O 1
ATOM 692 N N . ASP A 1 86 ? -18.407 2.825 27.035 1.00 80.25 86 ASP A N 1
ATOM 693 C CA . ASP A 1 86 ? -18.261 1.901 28.168 1.00 80.25 86 ASP A CA 1
ATOM 694 C C . ASP A 1 86 ? -16.792 1.525 28.439 1.00 80.25 86 ASP A C 1
ATOM 696 O O . ASP A 1 86 ? -16.374 1.409 29.582 1.00 80.25 86 ASP A O 1
ATOM 700 N N . LEU A 1 87 ? -15.981 1.415 27.381 1.00 74.88 87 LEU A N 1
ATOM 701 C CA . LEU A 1 87 ? -14.547 1.112 27.471 1.00 74.88 87 LEU A CA 1
ATOM 702 C C . LEU A 1 87 ? -13.658 2.327 27.789 1.00 74.88 87 LEU A C 1
ATOM 704 O O . LEU A 1 87 ? -12.488 2.150 28.099 1.00 74.88 87 LEU A O 1
ATOM 708 N N . ILE A 1 88 ? -14.163 3.557 27.649 1.00 73.94 88 ILE A N 1
ATOM 709 C CA . ILE A 1 88 ? -13.407 4.795 27.933 1.00 73.94 88 ILE A CA 1
ATOM 710 C C . ILE A 1 88 ? -13.820 5.402 29.280 1.00 73.94 88 ILE A C 1
ATOM 712 O O . ILE A 1 88 ? -13.028 6.097 29.908 1.00 73.94 88 ILE A O 1
ATOM 716 N N . GLU A 1 89 ? -15.064 5.181 29.701 1.00 67.31 89 GLU A N 1
ATOM 717 C CA . GLU A 1 89 ? -15.675 5.775 30.896 1.00 67.31 89 GLU A CA 1
ATOM 718 C C . GLU A 1 89 ? -15.603 4.852 32.131 1.00 67.31 89 GLU A C 1
ATOM 720 O O . GLU A 1 89 ? -16.245 5.121 33.144 1.00 67.31 89 GLU A O 1
ATOM 725 N N . LYS A 1 90 ? -14.819 3.771 32.053 1.00 55.22 90 LYS A N 1
ATOM 726 C CA . LYS A 1 90 ? -14.57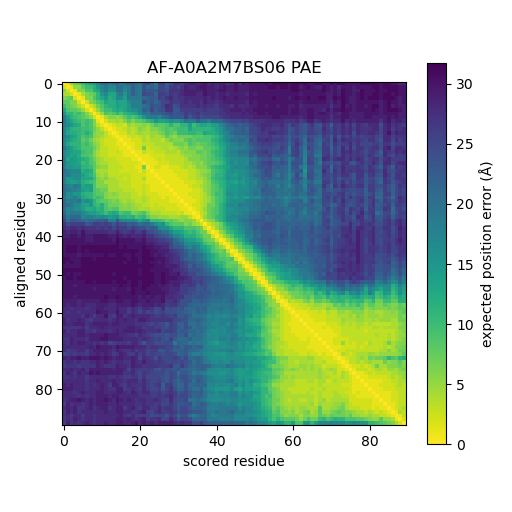8 2.822 33.147 1.00 55.22 90 LYS A CA 1
ATOM 727 C C . LYS A 1 90 ? -13.435 3.272 34.057 1.00 55.22 90 LYS A C 1
ATOM 729 O O . LYS A 1 90 ? -13.556 3.038 35.282 1.00 55.22 90 LYS A O 1
#

Mean predicted aligned error: 17.94 Å

Organism: NCBI:txid1974847

Nearest PDB structures (foldseek):
  8r3l-assembly1_B  TM=5.015E-01  e=1.078E+00  Influenza A virus (A/Zhejiang/DTID-ZJU01/2013(H7N9))
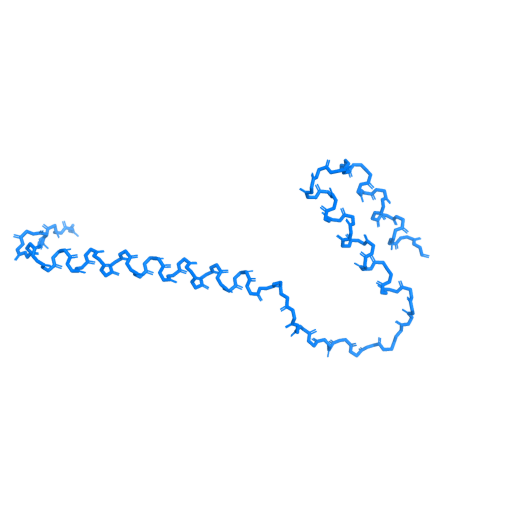  8rmr-assembly1_B  TM=5.532E-01  e=2.254E+00  Influenza A virus (A/Zhejiang/DTID-ZJU01/2013(H7N9))
  5g5l-assembly1_D  TM=4.142E-01  e=8.064E+00  Saccharomyces cerevisiae

Radius of gyration: 25.41 Å; Cα co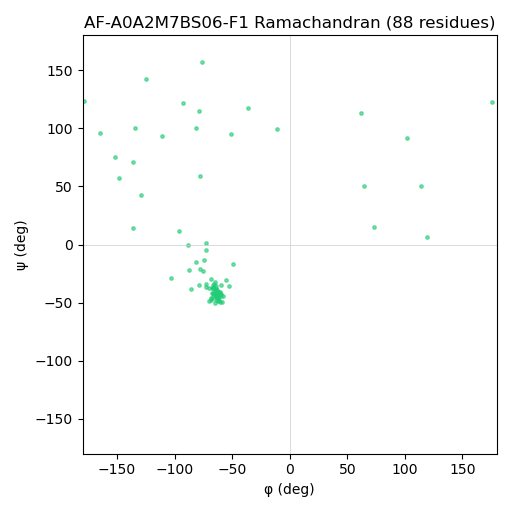ntacts (8 Å, |Δi|>4): 19; chains: 1; bounding box: 37×34×70 Å

Foldseek 3Di:
DDDPPDPPDCPPVVVVVVVVVVVVVVVVVCVVCCVVVVPPDDDDDDPDPDDDDPLVVVLVVQLVVLVVCVVVVVDDPVV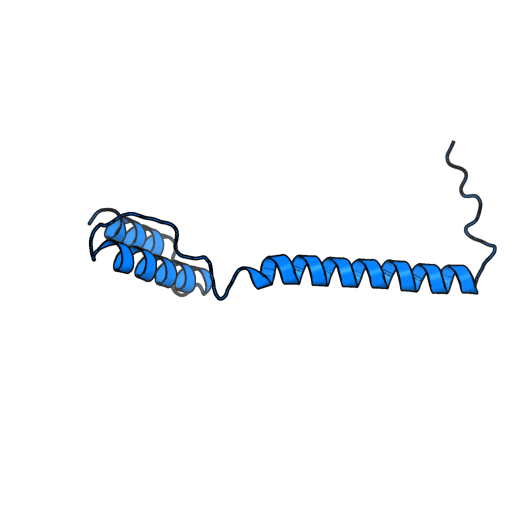NVVSNCVSVVD